Protein AF-A0A350V475-F1 (afdb_monomer)

Radius of gyration: 16.85 Å; Cα contacts (8 Å, |Δi|>4): 169; chains: 1; bounding box: 30×24×63 Å

Foldseek 3Di:
DDDDPPPPPPPDKDKDKDKDFAPDDQVVVVVVVVVCCCPVVVWAWDDWDADPQGKIWTKTWDADPVRWIKIKIWIWHADPPDPRMIMIMIIIDTDDDD

Structure (mmCIF, N/CA/C/O backbone):
data_AF-A0A350V475-F1
#
_entry.id   AF-A0A350V475-F1
#
loop_
_atom_site.group_PDB
_atom_site.id
_atom_site.type_symbol
_atom_site.label_atom_id
_atom_site.label_alt_id
_atom_site.label_comp_id
_atom_site.label_asym_id
_atom_site.label_entity_id
_atom_site.label_seq_id
_atom_site.pdbx_PDB_ins_code
_atom_site.Cartn_x
_atom_site.Cartn_y
_atom_site.Cartn_z
_atom_site.occupancy
_atom_site.B_iso_or_equiv
_atom_site.auth_seq_id
_atom_site.auth_comp_id
_atom_site.auth_asym_id
_atom_site.auth_atom_id
_atom_site.pdbx_PDB_model_num
ATOM 1 N N . MET A 1 1 ? -1.522 4.220 -49.625 1.00 39.12 1 MET A N 1
ATOM 2 C CA . MET A 1 1 ? -0.560 3.813 -48.579 1.00 39.12 1 MET A CA 1
ATOM 3 C C . MET A 1 1 ? -1.198 4.112 -47.233 1.00 39.12 1 MET A C 1
ATOM 5 O O . MET A 1 1 ? -1.422 5.276 -46.937 1.00 39.12 1 MET A O 1
ATOM 9 N N . LEU A 1 2 ? -1.586 3.080 -46.483 1.00 36.81 2 LEU A N 1
ATOM 10 C CA . LEU A 1 2 ? -2.147 3.210 -45.135 1.00 36.81 2 LEU A CA 1
ATOM 11 C C . LEU A 1 2 ? -1.005 3.579 -44.183 1.00 36.81 2 LEU A C 1
ATOM 13 O O . LEU A 1 2 ? -0.106 2.769 -43.979 1.00 36.81 2 LEU A O 1
ATOM 17 N N . HIS A 1 3 ? -0.994 4.805 -43.659 1.00 38.5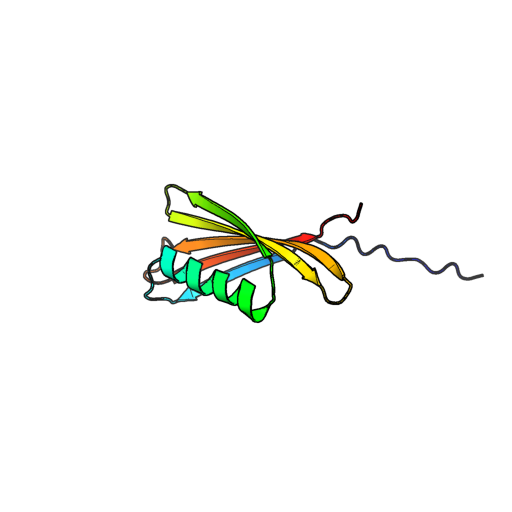6 3 HIS A N 1
ATOM 18 C CA . HIS A 1 3 ? -0.155 5.123 -42.506 1.00 38.56 3 HIS A CA 1
ATOM 19 C C . HIS A 1 3 ? -0.888 4.613 -41.268 1.00 38.56 3 HIS A C 1
ATOM 21 O O . HIS A 1 3 ? -1.983 5.072 -40.947 1.00 38.56 3 HIS A O 1
ATOM 27 N N . SER A 1 4 ? -0.293 3.585 -40.665 1.00 45.94 4 SER A N 1
ATOM 28 C CA . SER A 1 4 ? -0.655 3.018 -39.373 1.00 45.94 4 SER A CA 1
ATOM 29 C C . SER A 1 4 ? -0.778 4.147 -38.355 1.00 45.94 4 SER A C 1
ATOM 31 O O . SER A 1 4 ? 0.211 4.808 -38.046 1.00 45.94 4 SER A O 1
ATOM 33 N N . GLY A 1 5 ? -1.996 4.397 -37.877 1.00 40.19 5 GLY A N 1
ATOM 34 C CA . GLY A 1 5 ? -2.221 5.267 -36.736 1.00 40.19 5 GLY A CA 1
ATOM 35 C C . GLY A 1 5 ? -1.647 4.588 -35.503 1.00 40.19 5 GLY A C 1
ATOM 36 O O . GLY A 1 5 ? -2.290 3.712 -34.930 1.00 40.19 5 GLY A O 1
ATOM 37 N N . GLU A 1 6 ? -0.432 4.966 -35.117 1.00 38.53 6 GLU A N 1
ATOM 38 C CA . GLU A 1 6 ? 0.069 4.700 -33.775 1.00 38.53 6 GLU A CA 1
ATOM 39 C C . GLU A 1 6 ? -0.847 5.436 -32.797 1.00 38.53 6 GLU A C 1
ATOM 41 O O . GLU A 1 6 ? -0.767 6.649 -32.601 1.00 38.53 6 GLU A O 1
ATOM 46 N N . VAL A 1 7 ? -1.792 4.696 -32.221 1.00 41.59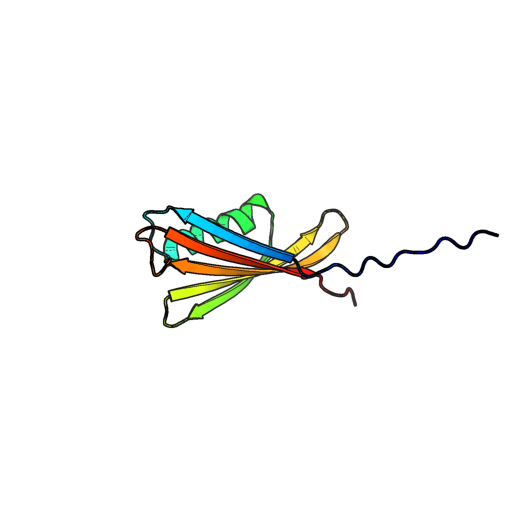 7 VAL A N 1
ATOM 47 C CA . VAL A 1 7 ? -2.556 5.165 -31.074 1.00 41.59 7 VAL A CA 1
ATOM 48 C C . VAL A 1 7 ? -1.570 5.198 -29.913 1.00 41.59 7 VAL A C 1
ATOM 50 O O . VAL A 1 7 ? -1.310 4.177 -29.282 1.00 41.59 7 VAL A O 1
ATOM 53 N N . TYR A 1 8 ? -0.992 6.369 -29.655 1.00 42.91 8 TYR A N 1
ATOM 54 C CA . TYR A 1 8 ? -0.250 6.636 -28.428 1.00 42.91 8 TYR A CA 1
ATOM 55 C C . TYR A 1 8 ? -1.238 6.525 -27.260 1.00 42.91 8 TYR A C 1
ATOM 57 O O . TYR A 1 8 ? -1.951 7.474 -26.923 1.00 42.91 8 TYR A O 1
ATOM 65 N N . VAL A 1 9 ? -1.343 5.334 -26.668 1.00 49.91 9 VAL A N 1
ATOM 66 C CA . VAL A 1 9 ? -2.102 5.132 -25.434 1.00 49.91 9 VAL A CA 1
ATOM 67 C C . VAL A 1 9 ? -1.248 5.714 -24.322 1.00 49.91 9 VAL A C 1
ATOM 69 O O . VAL A 1 9 ? -0.398 5.033 -23.761 1.00 49.91 9 VAL A O 1
ATOM 72 N N . ASN A 1 10 ? -1.421 7.005 -24.049 1.00 54.50 10 ASN A N 1
ATOM 73 C CA . ASN A 1 10 ? -0.770 7.636 -22.912 1.00 54.50 10 ASN A CA 1
ATOM 74 C C . ASN A 1 10 ? -1.269 6.904 -21.653 1.00 54.50 10 ASN A C 1
ATOM 76 O O . ASN A 1 10 ? -2.486 6.910 -21.414 1.00 54.50 10 ASN A O 1
ATOM 80 N N . PRO A 1 11 ? -0.403 6.198 -20.907 1.00 63.94 11 PRO A N 1
ATOM 81 C CA . PRO A 1 11 ? -0.872 5.356 -19.823 1.00 63.94 11 PRO A CA 1
ATOM 82 C C . PRO A 1 11 ? -1.575 6.243 -18.786 1.00 63.94 11 PRO A C 1
ATOM 84 O O . PRO A 1 11 ? -1.069 7.276 -18.345 1.00 63.94 11 PRO A O 1
ATOM 87 N N . GLN A 1 12 ? -2.822 5.899 -18.474 1.00 77.81 12 GLN A N 1
ATOM 88 C CA . GLN A 1 12 ? -3.625 6.677 -17.540 1.00 77.81 12 GLN A CA 1
ATOM 89 C C . GLN A 1 12 ? -3.251 6.303 -16.110 1.00 77.81 12 GLN A C 1
ATOM 91 O O . GLN A 1 12 ? -3.004 5.141 -15.793 1.00 77.81 12 GLN A O 1
ATOM 96 N N . LYS A 1 13 ? -3.252 7.304 -15.230 1.00 87.06 13 LYS A N 1
ATOM 97 C CA . LYS A 1 13 ? -3.170 7.098 -13.787 1.00 87.06 13 LYS A CA 1
ATOM 98 C C . LYS A 1 13 ? -4.305 6.178 -13.333 1.00 87.06 13 LYS A C 1
ATOM 100 O O . LYS A 1 13 ? -5.471 6.465 -13.596 1.00 87.06 13 LYS A O 1
ATOM 105 N N . LEU A 1 14 ? -3.968 5.118 -12.604 1.00 92.88 14 LEU A N 1
ATOM 106 C CA . LEU A 1 14 ? -4.939 4.168 -12.060 1.00 92.88 14 LEU A CA 1
ATOM 107 C C . LEU A 1 14 ? -5.087 4.390 -10.554 1.00 92.88 14 LEU A C 1
ATOM 109 O O . LEU A 1 14 ? -4.101 4.626 -9.851 1.00 92.88 14 LEU A O 1
ATOM 113 N N . LYS A 1 15 ? -6.317 4.307 -10.045 1.00 95.50 15 LYS A N 1
ATOM 114 C CA . LYS A 1 15 ? -6.619 4.404 -8.614 1.00 95.50 15 LYS A CA 1
ATOM 115 C C . LYS A 1 15 ? -7.500 3.233 -8.199 1.00 95.50 15 LYS A C 1
ATOM 117 O O . LYS A 1 15 ? -8.528 2.991 -8.824 1.00 95.50 15 LYS A O 1
ATOM 122 N N . TYR A 1 16 ? -7.108 2.557 -7.128 1.00 95.31 16 TYR A N 1
ATOM 123 C CA . TYR A 1 16 ? -7.842 1.450 -6.533 1.00 95.31 16 TYR A CA 1
ATOM 124 C C . TYR A 1 16 ? -8.101 1.734 -5.060 1.00 95.31 16 TYR A C 1
ATOM 126 O O . TYR A 1 16 ? -7.203 2.177 -4.342 1.00 95.31 16 TYR A O 1
ATOM 134 N N . GLU A 1 17 ? -9.322 1.465 -4.616 1.00 96.88 17 GLU A N 1
ATOM 135 C CA . GLU A 1 17 ? -9.760 1.680 -3.241 1.00 96.88 17 GLU A CA 1
ATOM 136 C C . GLU A 1 17 ? -10.312 0.366 -2.694 1.00 96.88 17 GLU A C 1
ATOM 138 O O . GLU A 1 17 ? -11.174 -0.262 -3.309 1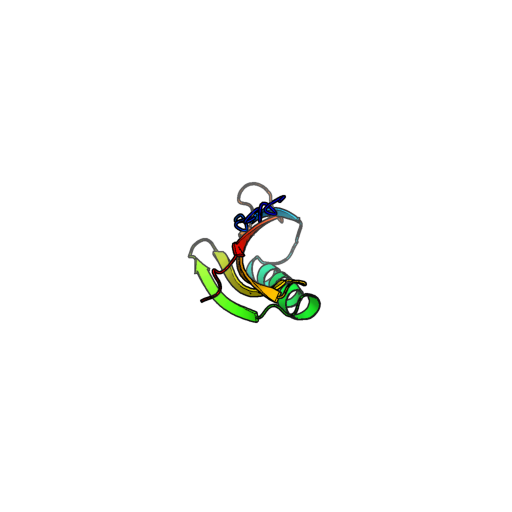.00 96.88 17 GLU A O 1
ATOM 143 N N . TYR A 1 18 ? -9.795 -0.056 -1.544 1.00 94.12 18 TYR A N 1
ATOM 144 C CA . TYR A 1 18 ? -10.187 -1.290 -0.880 1.00 94.12 18 TYR A CA 1
ATOM 145 C C . TYR A 1 18 ? -10.546 -1.010 0.573 1.00 94.12 18 TYR A C 1
ATOM 147 O O . TYR A 1 18 ? -9.872 -0.237 1.255 1.00 94.12 18 TYR A O 1
ATOM 155 N N . LYS A 1 19 ? -11.566 -1.718 1.050 1.00 95.75 19 LYS A N 1
ATOM 156 C CA . LYS A 1 19 ? -11.900 -1.832 2.467 1.00 95.75 19 LYS A CA 1
ATOM 157 C C . LYS A 1 19 ? -11.582 -3.246 2.920 1.00 95.75 19 LYS A C 1
ATOM 159 O O . LYS A 1 19 ? -12.105 -4.203 2.351 1.00 95.75 19 LYS A O 1
ATOM 164 N N . VAL A 1 20 ? -10.704 -3.382 3.908 1.00 96.25 20 VAL A N 1
ATOM 165 C CA . VAL A 1 20 ? -10.214 -4.687 4.370 1.00 96.25 20 VAL A CA 1
ATOM 166 C C . VAL A 1 20 ? -10.497 -4.842 5.854 1.00 96.25 20 VAL A C 1
ATOM 168 O O . VAL A 1 20 ? -10.065 -4.023 6.657 1.00 96.25 20 VAL A O 1
ATOM 171 N N . GLU A 1 21 ? -11.215 -5.896 6.222 1.00 96.50 21 GLU A N 1
ATOM 172 C CA . GLU A 1 21 ? -11.437 -6.245 7.624 1.00 96.50 21 GLU A CA 1
ATOM 173 C C . GLU A 1 21 ? -10.181 -6.903 8.211 1.00 96.50 21 GLU A C 1
ATOM 175 O O . GLU A 1 21 ? -9.591 -7.801 7.604 1.00 96.50 21 GLU A O 1
ATOM 180 N N . SER A 1 22 ? -9.725 -6.415 9.365 1.00 94.81 22 SER A N 1
ATOM 181 C CA . SER A 1 22 ? -8.503 -6.871 10.024 1.00 94.81 22 SER A CA 1
ATOM 182 C C . SER A 1 22 ? -8.480 -6.486 11.504 1.00 94.81 22 SER A C 1
ATOM 184 O O . SER A 1 22 ? -8.693 -5.331 11.872 1.00 94.81 22 SER A O 1
ATOM 186 N N . ASP A 1 23 ? -8.105 -7.443 12.352 1.00 93.81 23 ASP A N 1
ATOM 187 C CA . ASP A 1 23 ? -7.884 -7.220 13.787 1.00 93.81 23 ASP A CA 1
ATOM 188 C C . ASP A 1 23 ? -6.490 -6.643 14.108 1.00 93.81 23 ASP A C 1
ATOM 190 O O . ASP A 1 23 ? -6.168 -6.370 15.267 1.00 93.81 23 ASP A O 1
ATOM 194 N N . LEU A 1 24 ? -5.628 -6.466 13.102 1.00 95.31 24 LEU A N 1
ATOM 195 C CA . LEU A 1 24 ? -4.279 -5.937 13.296 1.00 95.31 24 LEU A CA 1
ATOM 196 C C . LEU A 1 24 ? -4.293 -4.434 13.624 1.00 95.31 24 LEU A C 1
ATOM 198 O O . LEU A 1 24 ? -5.212 -3.692 13.272 1.00 95.31 24 LEU A O 1
ATOM 202 N N . SER A 1 25 ? -3.219 -3.949 14.257 1.00 94.81 25 SER A N 1
ATOM 203 C CA . SER A 1 25 ? -2.934 -2.511 14.249 1.00 94.81 25 SER A CA 1
ATOM 204 C C . SER A 1 25 ? -2.664 -2.041 12.818 1.00 94.81 25 SER A C 1
ATOM 206 O O . SER A 1 25 ? -2.256 -2.832 11.963 1.00 94.81 25 SER A O 1
ATOM 208 N N . VAL A 1 26 ? -2.876 -0.749 12.555 1.00 95.25 26 VAL A N 1
ATOM 209 C CA . VAL A 1 26 ? -2.680 -0.178 11.215 1.00 95.25 26 VAL A CA 1
ATOM 210 C C . VAL A 1 26 ? -1.224 -0.350 10.757 1.00 95.25 2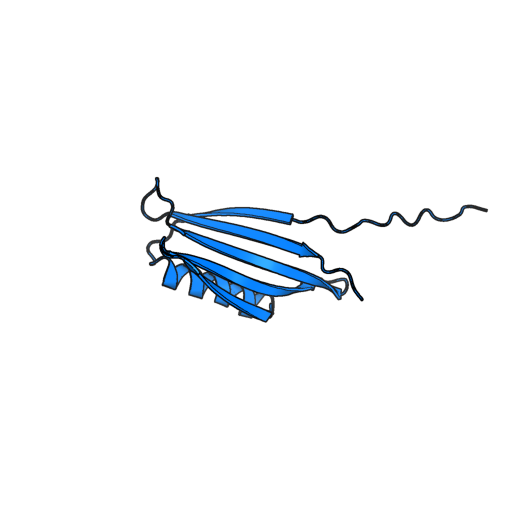6 VAL A C 1
ATOM 212 O O . VAL A 1 26 ? -0.981 -0.731 9.617 1.00 95.25 26 VAL A O 1
ATOM 215 N N . GLU A 1 27 ? -0.273 -0.199 11.685 1.00 96.31 27 GLU A N 1
ATOM 216 C CA . GLU A 1 27 ? 1.158 -0.428 11.473 1.00 96.31 27 GLU A CA 1
ATOM 217 C C . GLU A 1 27 ? 1.442 -1.856 10.991 1.00 96.31 27 GLU A C 1
ATOM 219 O O . GLU A 1 27 ? 2.022 -2.052 9.923 1.00 96.31 27 GLU A O 1
ATOM 224 N N . LYS A 1 28 ? 0.982 -2.865 11.748 1.00 97.19 28 LYS A N 1
ATOM 225 C CA . LYS A 1 28 ? 1.209 -4.280 11.423 1.00 97.19 28 LYS A CA 1
ATOM 226 C C . LYS A 1 28 ? 0.520 -4.676 10.126 1.00 97.19 28 LYS A C 1
ATOM 228 O O . LYS A 1 28 ? 1.086 -5.421 9.332 1.00 97.19 28 LYS A O 1
ATOM 233 N N . PHE A 1 29 ? -0.699 -4.190 9.905 1.00 97.38 29 PHE A N 1
ATOM 234 C CA . PHE A 1 29 ? -1.408 -4.446 8.660 1.00 97.38 29 PHE A CA 1
ATOM 235 C C . PHE A 1 29 ? -0.673 -3.824 7.466 1.00 97.38 29 PHE A C 1
ATOM 237 O O . PHE A 1 29 ? -0.473 -4.504 6.461 1.00 97.38 29 PHE A O 1
ATOM 244 N N . SER A 1 30 ? -0.220 -2.573 7.592 1.00 97.06 30 SER A N 1
ATOM 245 C CA . SER A 1 30 ? 0.563 -1.887 6.562 1.00 97.06 30 SER A CA 1
ATOM 246 C C . SER A 1 30 ? 1.852 -2.640 6.235 1.00 97.06 30 SER A C 1
ATOM 248 O O . SER A 1 30 ? 2.155 -2.848 5.059 1.00 97.06 30 SER A O 1
ATOM 250 N N . ASP A 1 31 ? 2.580 -3.106 7.251 1.00 96.75 31 ASP A N 1
ATOM 251 C CA . ASP A 1 31 ? 3.810 -3.879 7.064 1.00 96.75 31 ASP A CA 1
ATOM 252 C C . ASP A 1 31 ? 3.562 -5.204 6.324 1.00 96.75 31 ASP A C 1
ATOM 254 O O . ASP A 1 31 ? 4.204 -5.487 5.309 1.00 96.75 31 ASP A O 1
ATOM 258 N N . VAL A 1 32 ? 2.558 -5.978 6.751 1.00 96.38 32 VAL A N 1
ATOM 259 C CA . VAL A 1 32 ? 2.183 -7.243 6.094 1.00 96.38 32 VAL A CA 1
ATOM 260 C C . VAL A 1 32 ? 1.725 -7.008 4.651 1.00 96.38 32 VAL A C 1
ATOM 262 O O . VAL A 1 32 ? 2.141 -7.732 3.740 1.00 96.38 32 VAL A O 1
ATOM 265 N N . PHE A 1 33 ? 0.897 -5.985 4.417 1.00 95.62 33 PHE A N 1
ATOM 266 C CA . PHE A 1 33 ? 0.403 -5.637 3.085 1.00 95.62 33 PHE A CA 1
ATOM 267 C C . PHE A 1 33 ? 1.557 -5.263 2.148 1.00 95.62 33 PHE A C 1
ATOM 269 O O . PHE A 1 33 ? 1.690 -5.827 1.059 1.00 95.62 33 PHE A O 1
ATOM 276 N N . CYS A 1 34 ? 2.441 -4.368 2.593 1.00 95.50 34 CYS A N 1
ATOM 277 C CA . CYS A 1 34 ? 3.592 -3.912 1.817 1.00 95.50 34 CYS A CA 1
ATOM 278 C C . CYS A 1 34 ? 4.609 -5.035 1.575 1.00 95.50 34 CYS A C 1
ATOM 280 O O . CYS A 1 34 ? 5.124 -5.169 0.466 1.00 95.50 34 CYS A O 1
ATOM 282 N N . THR A 1 35 ? 4.852 -5.890 2.569 1.00 95.81 35 THR A N 1
ATOM 283 C CA . THR A 1 35 ? 5.721 -7.066 2.426 1.00 95.81 35 THR A CA 1
ATOM 284 C C . THR A 1 35 ? 5.198 -8.012 1.350 1.00 95.81 35 THR A C 1
ATOM 286 O O . THR A 1 35 ? 5.978 -8.541 0.554 1.00 95.81 35 THR A O 1
ATOM 289 N N . ARG A 1 36 ? 3.876 -8.199 1.252 1.00 93.62 36 ARG A N 1
ATOM 290 C CA . ARG A 1 36 ? 3.278 -9.003 0.179 1.00 93.62 36 ARG A CA 1
ATOM 291 C C . ARG A 1 36 ? 3.520 -8.388 -1.200 1.00 93.62 36 ARG A C 1
ATOM 293 O O . ARG A 1 36 ? 3.822 -9.135 -2.128 1.00 93.62 36 ARG A O 1
ATOM 300 N N . LEU A 1 37 ? 3.434 -7.062 -1.339 1.00 93.12 37 LEU A N 1
ATOM 301 C CA . LEU A 1 37 ? 3.742 -6.376 -2.602 1.00 93.12 37 LEU A CA 1
ATOM 302 C C . LEU A 1 37 ? 5.201 -6.604 -3.022 1.00 93.12 37 LEU A C 1
ATOM 304 O O . LEU A 1 37 ? 5.458 -7.029 -4.147 1.00 93.12 37 LEU A O 1
ATOM 308 N N . ILE A 1 38 ? 6.144 -6.433 -2.095 1.00 93.81 38 ILE A N 1
ATOM 309 C CA . ILE A 1 38 ? 7.578 -6.643 -2.349 1.00 93.81 38 ILE A CA 1
ATOM 310 C C . ILE A 1 38 ? 7.857 -8.105 -2.720 1.00 93.81 38 ILE A C 1
ATOM 312 O O . ILE A 1 38 ? 8.511 -8.401 -3.716 1.00 93.81 38 ILE A O 1
ATOM 316 N N . THR A 1 39 ? 7.352 -9.054 -1.934 1.00 92.88 39 THR A N 1
ATOM 317 C CA . THR A 1 39 ? 7.726 -10.468 -2.083 1.00 92.88 39 THR A CA 1
ATOM 318 C C . THR A 1 39 ? 7.061 -11.138 -3.281 1.00 92.88 39 THR A C 1
ATOM 320 O O . THR A 1 39 ? 7.743 -11.872 -4.007 1.00 92.88 39 THR A O 1
ATOM 323 N N . LYS A 1 40 ? 5.764 -10.871 -3.506 1.00 91.69 40 LYS A N 1
ATOM 324 C CA . LYS A 1 40 ? 4.968 -11.475 -4.583 1.00 91.69 40 LYS A CA 1
ATOM 325 C C . LYS A 1 40 ? 5.184 -10.780 -5.921 1.00 91.69 40 LYS A C 1
ATOM 327 O O . LYS A 1 40 ? 5.344 -11.467 -6.922 1.00 91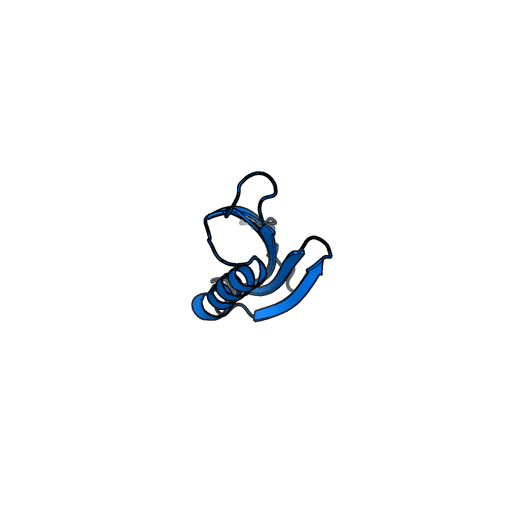.69 40 LYS A O 1
ATOM 332 N N . HIS A 1 41 ? 5.180 -9.448 -5.938 1.00 88.50 41 HIS A N 1
ATOM 333 C CA . HIS A 1 41 ? 5.240 -8.677 -7.182 1.00 88.50 41 HIS A CA 1
ATOM 334 C C . HIS A 1 41 ? 6.638 -8.140 -7.498 1.00 88.50 41 HIS A C 1
ATOM 336 O O . HIS A 1 41 ? 6.829 -7.561 -8.561 1.00 88.50 41 HIS A O 1
ATOM 342 N N . LYS A 1 42 ? 7.621 -8.353 -6.608 1.00 87.56 42 LYS A N 1
ATOM 343 C CA . LYS A 1 42 ? 9.005 -7.871 -6.770 1.00 87.56 42 LYS A CA 1
ATOM 344 C C . LYS A 1 42 ? 9.089 -6.354 -6.935 1.00 87.56 42 LYS A C 1
ATOM 346 O O . LYS A 1 42 ? 9.986 -5.849 -7.599 1.00 87.56 42 LYS A O 1
ATOM 351 N N . TRP A 1 43 ? 8.151 -5.632 -6.327 1.00 94.56 43 TRP A N 1
ATOM 352 C CA . TRP A 1 43 ? 8.165 -4.175 -6.320 1.00 94.56 43 TRP A CA 1
ATOM 353 C C . TRP A 1 43 ? 9.251 -3.659 -5.381 1.00 94.56 43 TRP A C 1
ATOM 355 O O . TRP A 1 43 ? 9.422 -4.163 -4.269 1.00 94.56 43 TRP A O 1
ATOM 365 N N . GLU A 1 44 ? 9.955 -2.625 -5.818 1.00 96.25 44 GLU A N 1
ATOM 366 C CA . GLU A 1 44 ? 10.965 -1.941 -5.024 1.00 96.25 44 GLU A CA 1
ATOM 367 C C . GLU A 1 44 ? 10.290 -0.876 -4.163 1.00 96.25 44 GLU A C 1
ATOM 369 O O . GLU A 1 44 ? 9.623 0.011 -4.689 1.00 96.25 44 GLU A O 1
ATOM 374 N N . LYS A 1 45 ? 10.447 -0.939 -2.839 1.00 96.38 45 LYS A N 1
ATOM 375 C CA . LYS A 1 45 ? 9.950 0.111 -1.944 1.00 96.38 45 LYS A CA 1
ATOM 376 C C . LYS A 1 45 ? 10.938 1.275 -1.921 1.00 96.38 45 LYS A C 1
ATOM 378 O O . LYS A 1 45 ? 12.086 1.095 -1.533 1.00 96.38 45 LYS A O 1
ATOM 383 N N . THR A 1 46 ? 10.473 2.466 -2.274 1.00 96.69 46 THR A N 1
ATOM 384 C CA . THR A 1 46 ? 11.297 3.680 -2.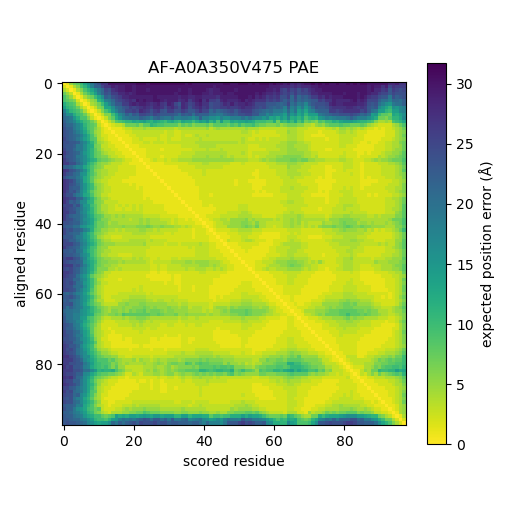384 1.00 96.69 46 THR A CA 1
ATOM 385 C C . THR A 1 46 ? 11.077 4.669 -1.246 1.00 96.69 46 THR A C 1
ATOM 387 O O . THR A 1 46 ? 11.891 5.567 -1.048 1.00 96.69 46 THR A O 1
ATOM 390 N N . GLY A 1 47 ? 9.998 4.521 -0.474 1.00 96.56 47 GLY A N 1
ATOM 391 C CA . GLY A 1 47 ? 9.729 5.407 0.653 1.00 96.56 47 GLY A CA 1
ATOM 392 C C . GLY A 1 47 ? 8.629 4.916 1.584 1.00 96.56 47 GLY A C 1
ATOM 393 O O . GLY A 1 47 ? 7.800 4.075 1.223 1.00 96.56 47 GLY A O 1
ATOM 394 N N . LEU A 1 48 ? 8.639 5.467 2.796 1.00 96.81 48 LEU A N 1
ATOM 395 C CA . LEU A 1 48 ? 7.596 5.327 3.803 1.00 96.81 48 LEU A CA 1
ATOM 396 C C . LEU A 1 48 ? 7.431 6.664 4.527 1.00 96.81 48 LEU A C 1
ATOM 398 O O . LEU A 1 48 ? 8.414 7.261 4.957 1.00 96.81 48 LEU A O 1
ATOM 402 N N . GLU A 1 49 ? 6.188 7.090 4.685 1.00 97.75 49 GLU A N 1
ATOM 403 C CA . GLU A 1 49 ? 5.788 8.265 5.447 1.00 97.75 49 GLU A CA 1
ATOM 404 C C . GLU A 1 49 ? 4.627 7.881 6.369 1.00 97.75 49 GLU A C 1
ATOM 406 O O . GLU A 1 49 ? 3.746 7.116 5.966 1.00 97.75 49 GLU A O 1
ATOM 411 N N . VAL A 1 50 ? 4.636 8.384 7.603 1.00 97.62 50 VAL A N 1
ATOM 412 C CA . VAL A 1 50 ? 3.568 8.157 8.585 1.00 97.62 50 VAL A CA 1
ATOM 413 C C . VAL A 1 50 ? 3.096 9.511 9.095 1.00 97.62 50 VAL A C 1
ATOM 415 O O . VAL A 1 50 ? 3.894 10.293 9.613 1.00 97.62 50 VAL A O 1
ATOM 418 N N . SER A 1 51 ? 1.811 9.803 8.919 1.00 96.31 51 SER A N 1
ATOM 419 C CA . SER A 1 51 ? 1.190 11.044 9.389 1.00 96.31 51 SER A CA 1
ATOM 420 C C . SER A 1 51 ? 0.730 10.942 10.846 1.00 96.31 51 SER A C 1
ATOM 422 O O . SER A 1 51 ? 0.617 9.860 11.420 1.00 96.31 51 SER A O 1
ATOM 424 N N . ALA A 1 52 ? 0.405 12.093 11.441 1.00 94.38 52 ALA A N 1
ATOM 425 C CA . ALA A 1 52 ? -0.091 12.177 12.816 1.00 94.38 52 ALA A CA 1
ATOM 426 C C . ALA A 1 52 ? -1.430 11.450 13.047 1.00 94.38 52 ALA A C 1
ATOM 428 O O . ALA A 1 52 ? -1.727 11.079 14.177 1.00 94.38 52 ALA A O 1
ATOM 429 N N . ASP A 1 53 ? -2.231 11.241 11.998 1.00 92.88 53 ASP A N 1
ATOM 430 C CA . ASP A 1 53 ? -3.482 10.476 12.060 1.00 92.88 53 ASP A CA 1
ATOM 431 C C . ASP A 1 53 ? -3.296 8.976 11.774 1.00 92.88 53 ASP A C 1
ATOM 433 O O . ASP A 1 53 ? -4.258 8.286 11.450 1.00 92.88 53 ASP A O 1
ATOM 437 N N . GLU A 1 54 ? -2.060 8.481 11.901 1.00 93.38 54 GLU A N 1
ATOM 438 C CA . GLU A 1 54 ? -1.671 7.091 11.652 1.00 93.38 54 GLU A CA 1
ATOM 439 C C . GLU A 1 54 ? -1.956 6.618 10.212 1.00 93.38 54 GLU A C 1
ATOM 441 O O . GLU A 1 54 ? -2.207 5.435 9.976 1.00 93.38 54 GLU A O 1
ATOM 446 N N . THR A 1 55 ? -1.888 7.515 9.219 1.00 97.50 55 THR A N 1
ATOM 447 C CA . THR A 1 55 ? -1.894 7.103 7.808 1.00 97.50 55 THR A CA 1
ATOM 448 C C . THR A 1 55 ? -0.489 6.689 7.389 1.00 97.50 55 THR A C 1
ATOM 450 O O . THR A 1 55 ? 0.441 7.497 7.379 1.00 97.50 55 THR A O 1
ATOM 453 N N . TYR A 1 56 ? -0.342 5.436 6.972 1.00 98.06 56 TYR A N 1
ATOM 454 C CA . TYR A 1 56 ? 0.901 4.882 6.446 1.00 98.06 56 TYR A CA 1
ATOM 455 C C . TYR A 1 56 ? 0.901 5.005 4.928 1.00 98.06 56 TYR A C 1
ATOM 457 O O . TYR A 1 56 ? 0.060 4.416 4.250 1.00 98.06 56 TYR A O 1
ATOM 465 N N . THR A 1 57 ? 1.860 5.752 4.391 1.00 98.31 57 THR A N 1
ATOM 466 C CA . THR A 1 57 ? 2.029 5.963 2.952 1.00 98.31 57 THR A CA 1
ATOM 467 C C . THR A 1 57 ? 3.335 5.326 2.498 1.00 98.31 57 THR A C 1
ATOM 469 O O . THR A 1 57 ? 4.417 5.836 2.780 1.00 98.31 57 THR A O 1
ATOM 472 N N . SER A 1 58 ? 3.249 4.193 1.803 1.00 98.19 58 SER A N 1
ATOM 473 C CA . SER A 1 58 ? 4.405 3.522 1.198 1.00 98.19 58 SER A CA 1
ATOM 474 C C . SER A 1 58 ? 4.465 3.799 -0.300 1.00 98.19 58 SER A C 1
ATOM 476 O O . SER A 1 58 ? 3.450 3.710 -0.988 1.00 98.19 58 SER A O 1
ATOM 478 N N . ARG A 1 59 ? 5.658 4.105 -0.815 1.00 98.12 59 ARG A N 1
ATOM 479 C CA . ARG A 1 59 ? 5.900 4.342 -2.247 1.00 98.12 59 ARG A CA 1
ATOM 480 C C . ARG A 1 59 ? 6.735 3.211 -2.832 1.00 98.12 59 ARG A C 1
ATOM 482 O O . ARG A 1 59 ? 7.659 2.723 -2.179 1.00 98.12 59 ARG A O 1
ATOM 489 N N . PHE A 1 60 ? 6.392 2.799 -4.046 1.00 97.56 60 PHE A N 1
ATOM 490 C CA . PHE A 1 60 ? 7.011 1.685 -4.750 1.00 97.56 60 PHE A CA 1
ATOM 491 C C . PHE A 1 60 ? 7.316 2.033 -6.202 1.00 97.56 60 PHE A C 1
ATOM 493 O O . PHE A 1 60 ? 6.596 2.819 -6.815 1.00 97.56 60 PHE A O 1
ATOM 500 N N . LYS A 1 61 ? 8.335 1.381 -6.760 1.00 95.88 61 LYS A N 1
ATOM 501 C CA . LYS A 1 61 ? 8.663 1.356 -8.186 1.00 95.88 61 LYS A CA 1
ATOM 502 C C . LYS A 1 61 ? 8.637 -0.073 -8.706 1.00 95.88 61 LYS A C 1
ATOM 504 O O . LYS A 1 61 ? 9.056 -1.001 -8.014 1.00 95.88 61 LYS A O 1
ATOM 509 N N . PHE A 1 62 ? 8.137 -0.255 -9.921 1.00 93.88 62 PHE A N 1
ATOM 510 C CA . PHE A 1 62 ? 8.173 -1.542 -10.611 1.00 93.88 62 PHE A CA 1
ATOM 511 C C . PHE A 1 62 ? 8.065 -1.360 -12.125 1.00 93.88 62 PHE A C 1
ATOM 513 O O . PHE A 1 62 ? 7.766 -0.268 -12.608 1.00 93.88 62 PHE A O 1
ATOM 520 N N . LYS A 1 63 ? 8.307 -2.446 -12.862 1.00 91.38 63 LYS A N 1
ATOM 521 C CA . LYS A 1 63 ? 8.030 -2.534 -14.296 1.00 91.38 63 LYS A CA 1
ATOM 522 C C . LYS A 1 63 ? 6.900 -3.519 -14.552 1.00 91.38 63 LYS A C 1
ATOM 524 O O . LYS A 1 63 ? 6.825 -4.541 -13.867 1.00 91.38 63 LYS A O 1
ATOM 529 N N . ASP A 1 64 ? 6.021 -3.195 -15.492 1.00 88.31 64 ASP A N 1
ATOM 530 C CA . ASP A 1 64 ? 4.998 -4.135 -15.952 1.00 88.31 64 ASP A CA 1
ATOM 531 C C . ASP A 1 64 ? 5.584 -5.187 -16.915 1.00 88.31 64 ASP A C 1
ATOM 533 O O . ASP A 1 64 ? 6.787 -5.217 -17.186 1.00 88.31 64 ASP A O 1
ATOM 537 N N . GLU A 1 65 ? 4.732 -6.077 -17.424 1.00 87.50 65 GLU A N 1
ATOM 538 C CA . GLU A 1 65 ? 5.128 -7.148 -18.351 1.00 87.50 65 GLU A CA 1
ATOM 539 C C . GLU A 1 65 ? 5.666 -6.622 -19.693 1.00 87.50 65 GLU A C 1
ATOM 541 O O . GLU A 1 65 ? 6.416 -7.324 -20.368 1.00 87.50 65 GLU A O 1
ATOM 546 N N . ASN A 1 66 ? 5.339 -5.376 -20.053 1.00 86.81 66 ASN A N 1
ATOM 547 C CA . ASN A 1 66 ? 5.823 -4.685 -21.249 1.00 86.81 66 ASN A CA 1
ATOM 548 C C . ASN A 1 66 ? 7.042 -3.791 -20.954 1.00 86.81 66 ASN A C 1
ATOM 550 O O . ASN A 1 66 ? 7.435 -2.989 -21.795 1.00 86.81 66 ASN A O 1
ATOM 554 N N . ALA A 1 67 ? 7.649 -3.938 -19.772 1.00 86.19 67 ALA A N 1
ATOM 555 C CA . ALA A 1 67 ? 8.792 -3.174 -19.283 1.00 86.19 67 ALA A CA 1
ATOM 556 C C . ALA A 1 67 ? 8.545 -1.676 -19.016 1.00 86.19 67 ALA A C 1
ATOM 558 O O . ALA A 1 67 ? 9.511 -0.987 -18.670 1.00 86.19 67 ALA A O 1
ATOM 559 N N . HIS A 1 68 ? 7.296 -1.195 -19.060 1.00 87.94 68 HIS A N 1
ATOM 560 C CA . HIS A 1 68 ? 6.992 0.195 -18.717 1.00 87.94 68 HIS A CA 1
ATOM 561 C C . HIS A 1 68 ? 7.189 0.434 -17.227 1.00 87.94 68 HIS A C 1
ATOM 563 O O . HIS A 1 68 ? 6.802 -0.389 -16.392 1.00 87.94 68 HIS A O 1
ATOM 569 N N . SER A 1 69 ? 7.764 1.583 -16.886 1.00 91.88 69 SER A N 1
ATOM 570 C CA . SER A 1 69 ? 8.041 1.948 -15.497 1.00 91.88 69 SER A CA 1
ATOM 571 C C . SER A 1 69 ? 6.822 2.570 -14.812 1.00 91.88 69 SER A C 1
ATOM 573 O O . SER A 1 69 ? 6.166 3.459 -15.353 1.00 91.88 69 SER A O 1
ATOM 575 N N . TRP A 1 70 ? 6.551 2.139 -13.582 1.00 94.06 70 TRP A N 1
ATOM 576 C CA . TRP A 1 70 ? 5.432 2.606 -12.769 1.00 94.06 70 TRP A CA 1
ATOM 577 C C . TRP A 1 70 ? 5.894 3.017 -11.373 1.00 94.06 70 TRP A C 1
ATOM 579 O O . TRP A 1 70 ? 6.749 2.370 -10.765 1.00 94.06 70 TRP A O 1
ATOM 589 N N . GLU A 1 71 ? 5.263 4.060 -10.837 1.00 95.69 71 GLU A N 1
ATOM 590 C CA . GLU A 1 71 ? 5.288 4.379 -9.412 1.00 95.69 71 GLU A CA 1
ATOM 591 C C . GLU A 1 71 ? 3.929 4.070 -8.790 1.00 95.69 71 GLU A C 1
ATOM 593 O O . G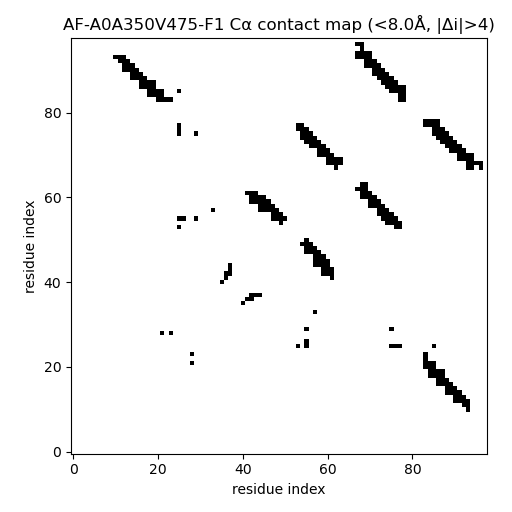LU A 1 71 ? 2.887 4.480 -9.304 1.00 95.69 71 GLU A O 1
ATOM 598 N N . CYS A 1 72 ? 3.934 3.374 -7.657 1.00 96.62 72 CYS A N 1
ATOM 599 C CA . CYS A 1 72 ? 2.737 3.114 -6.871 1.00 96.62 72 CYS A CA 1
ATOM 600 C C . CYS A 1 72 ? 2.848 3.750 -5.488 1.00 96.62 72 CYS A C 1
ATOM 602 O O . CYS A 1 72 ? 3.801 3.501 -4.755 1.00 96.62 72 CYS A O 1
ATOM 604 N N . GLU A 1 73 ? 1.845 4.536 -5.113 1.00 97.88 73 GLU A N 1
ATOM 605 C CA . GLU A 1 73 ? 1.640 5.000 -3.745 1.00 97.88 73 GLU A CA 1
ATOM 606 C C . GLU A 1 73 ? 0.520 4.183 -3.098 1.00 97.88 73 GLU A C 1
ATOM 608 O O . GLU A 1 73 ? -0.584 4.092 -3.638 1.00 97.88 73 GLU A O 1
ATOM 613 N N . VAL A 1 74 ? 0.807 3.598 -1.938 1.00 98.00 74 VAL A N 1
ATOM 614 C CA . VAL A 1 74 ? -0.132 2.824 -1.125 1.00 98.00 74 VAL A CA 1
ATOM 615 C C . VAL A 1 74 ? -0.355 3.571 0.179 1.00 98.00 74 VAL A C 1
ATOM 617 O O . VAL A 1 74 ? 0.580 3.736 0.959 1.00 98.00 74 VAL A O 1
ATOM 620 N N . ARG A 1 75 ? -1.590 4.006 0.418 1.00 98.19 75 ARG A N 1
ATOM 621 C CA . ARG A 1 75 ? -2.017 4.697 1.637 1.00 98.19 75 ARG A CA 1
ATOM 622 C C . ARG A 1 75 ? -2.933 3.794 2.438 1.00 98.19 75 ARG A C 1
ATOM 624 O O . ARG A 1 75 ? -3.909 3.288 1.890 1.00 98.19 75 ARG A O 1
ATOM 631 N N . ILE A 1 76 ? -2.620 3.607 3.713 1.00 98.25 76 ILE A N 1
ATOM 632 C CA . ILE A 1 76 ? -3.364 2.732 4.615 1.00 98.25 76 ILE A CA 1
ATOM 633 C C . ILE A 1 76 ? -3.668 3.481 5.904 1.00 98.25 76 ILE A C 1
ATOM 635 O O . ILE A 1 76 ? -2.763 4.036 6.522 1.00 98.25 76 ILE A O 1
ATOM 639 N N . GLN A 1 77 ? -4.928 3.462 6.320 1.00 96.94 77 GLN A N 1
ATOM 640 C CA . GLN A 1 77 ? -5.381 3.997 7.603 1.00 96.94 77 GLN A CA 1
ATOM 641 C C . GLN A 1 77 ? -6.506 3.121 8.166 1.00 96.94 77 GLN A C 1
ATOM 643 O O . GLN A 1 77 ? -7.127 2.351 7.429 1.00 96.94 77 GLN A O 1
ATOM 648 N N . LYS A 1 78 ? -6.797 3.247 9.463 1.00 95.00 78 LYS A N 1
ATOM 649 C CA . LYS A 1 78 ? -8.02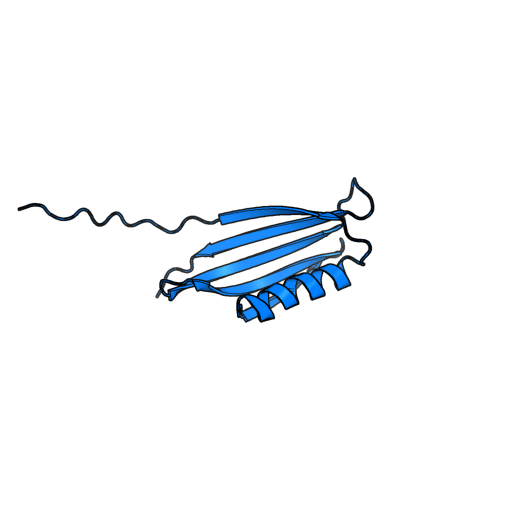2 2.668 10.024 1.00 95.00 78 LYS A CA 1
ATOM 650 C C . LYS A 1 78 ? -9.226 3.464 9.538 1.00 95.00 78 LYS A C 1
ATOM 652 O O . LYS A 1 78 ? -9.204 4.694 9.552 1.00 95.00 78 LYS A O 1
ATOM 657 N N . ASP A 1 79 ? -10.283 2.754 9.166 1.00 92.62 79 ASP A N 1
ATOM 658 C CA . ASP A 1 79 ? -11.573 3.369 8.887 1.00 92.62 79 ASP A CA 1
ATOM 659 C C . ASP A 1 79 ? -12.088 4.054 10.167 1.00 92.62 79 ASP A C 1
ATOM 661 O O . ASP A 1 79 ? -12.074 3.484 11.263 1.00 92.62 79 ASP A O 1
ATOM 665 N N . LYS A 1 80 ? -12.515 5.312 10.034 1.00 87.06 80 LYS A N 1
ATOM 666 C CA . LYS A 1 80 ? -12.954 6.150 11.166 1.00 87.06 80 LYS A CA 1
ATOM 667 C C . LYS A 1 80 ? -14.378 5.838 11.634 1.00 87.06 80 LYS A C 1
ATOM 669 O O . LYS A 1 80 ? -14.778 6.265 12.712 1.00 87.06 80 LYS A O 1
ATOM 674 N N . THR A 1 81 ? -15.150 5.140 10.813 1.00 88.12 81 THR A N 1
ATOM 675 C CA . THR A 1 81 ? -16.578 4.852 10.989 1.00 88.12 81 THR A CA 1
ATOM 676 C C . THR A 1 81 ? -16.843 3.401 11.378 1.00 88.12 81 THR A C 1
ATOM 678 O O . THR A 1 81 ? -17.781 3.134 12.126 1.00 88.12 81 THR A O 1
ATOM 681 N N . THR A 1 82 ? -16.006 2.470 10.915 1.00 86.69 82 THR A N 1
ATOM 682 C CA . THR A 1 82 ? -16.202 1.030 11.078 1.00 86.69 82 THR A CA 1
ATOM 683 C C . THR A 1 82 ? -15.041 0.424 11.870 1.00 86.69 82 THR A C 1
ATOM 685 O O . THR A 1 82 ? -13.914 0.362 11.370 1.00 86.69 82 THR A O 1
ATOM 688 N N . PRO A 1 83 ? -15.282 -0.057 13.106 1.00 80.25 83 PRO A N 1
ATOM 689 C CA . PRO A 1 83 ? -14.259 -0.747 13.885 1.00 80.25 83 PRO A CA 1
ATOM 690 C C . PRO A 1 83 ? -13.656 -1.923 13.103 1.00 80.25 83 PRO A C 1
ATOM 692 O O . PRO A 1 83 ? -14.388 -2.667 12.459 1.00 80.25 83 PRO A O 1
ATOM 695 N N . ARG A 1 84 ? -12.332 -2.118 13.207 1.00 88.69 84 ARG A N 1
ATOM 696 C CA . ARG A 1 84 ? -11.570 -3.225 12.575 1.00 88.69 84 ARG A CA 1
ATOM 697 C C . ARG A 1 84 ? -11.526 -3.210 11.042 1.00 88.69 84 ARG A C 1
ATOM 699 O O . ARG A 1 84 ? -11.116 -4.194 10.435 1.00 88.69 84 ARG A O 1
ATOM 706 N N . GLN A 1 85 ? -11.895 -2.106 10.402 1.00 95.56 85 GLN A N 1
ATOM 707 C CA . GLN A 1 85 ? -11.721 -1.946 8.963 1.00 95.56 85 GLN A CA 1
ATOM 708 C C . GLN A 1 85 ? -10.510 -1.058 8.653 1.00 95.56 85 GLN A C 1
ATOM 710 O O . GLN A 1 85 ? -10.223 -0.092 9.360 1.00 95.56 85 GLN A O 1
ATOM 715 N N . MET A 1 86 ? -9.789 -1.416 7.595 1.00 97.06 86 MET A N 1
ATOM 716 C CA . MET A 1 86 ? -8.673 -0.668 7.030 1.00 97.06 86 MET A CA 1
ATOM 717 C C . MET A 1 86 ? -9.093 -0.105 5.676 1.00 97.06 86 MET A C 1
ATOM 719 O O . MET A 1 86 ? -9.567 -0.855 4.818 1.00 97.06 86 MET A O 1
ATOM 723 N N . ASP A 1 87 ? -8.871 1.188 5.474 1.00 96.81 87 ASP A N 1
ATOM 724 C CA . ASP A 1 87 ? -8.968 1.820 4.165 1.00 96.81 87 ASP A CA 1
ATOM 725 C C . ASP A 1 87 ? -7.605 1.736 3.481 1.00 96.81 87 ASP A C 1
ATOM 727 O O . ASP A 1 87 ? -6.602 2.216 4.015 1.00 96.81 87 ASP A O 1
ATOM 731 N N . VAL A 1 88 ? -7.568 1.134 2.292 1.00 97.56 88 VAL A N 1
ATOM 732 C CA . VAL A 1 88 ? -6.363 1.007 1.468 1.00 97.56 88 VAL A CA 1
ATOM 733 C C . VAL A 1 88 ? -6.601 1.703 0.137 1.00 97.56 88 VAL A C 1
ATOM 735 O O . VAL A 1 88 ? -7.472 1.303 -0.634 1.00 97.56 88 VAL A O 1
ATOM 738 N N . ILE A 1 89 ? -5.799 2.720 -0.163 1.00 97.56 89 ILE A N 1
ATOM 739 C CA . ILE A 1 89 ? -5.830 3.426 -1.444 1.00 97.56 89 ILE A CA 1
ATOM 740 C C . ILE A 1 89 ? -4.508 3.181 -2.155 1.00 97.56 89 ILE A C 1
ATOM 742 O O . ILE A 1 89 ? -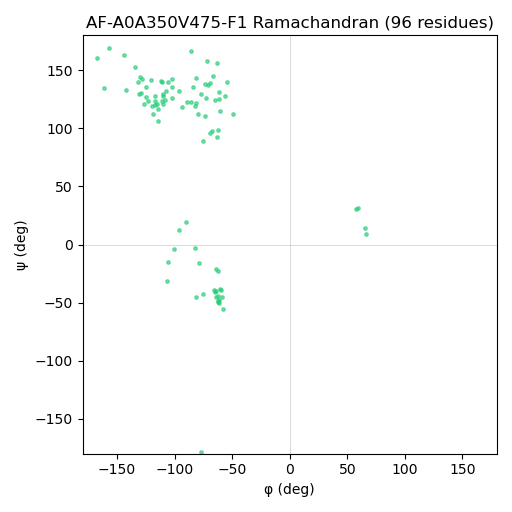3.449 3.542 -1.647 1.00 97.56 89 ILE A O 1
ATOM 746 N N . MET A 1 90 ? -4.571 2.599 -3.348 1.00 97.50 90 MET A N 1
ATOM 747 C CA . MET A 1 90 ? -3.416 2.402 -4.216 1.00 97.50 90 MET A CA 1
ATOM 748 C C . MET A 1 90 ? -3.543 3.296 -5.441 1.00 97.50 90 MET A C 1
ATOM 750 O O . MET A 1 90 ? -4.518 3.215 -6.183 1.00 97.50 90 MET A O 1
ATOM 754 N N . THR A 1 91 ? -2.546 4.141 -5.665 1.00 96.94 91 THR A N 1
ATOM 755 C CA . THR A 1 91 ? -2.475 5.024 -6.827 1.00 96.94 91 THR A CA 1
ATOM 756 C C . THR A 1 91 ? -1.264 4.645 -7.662 1.00 96.94 91 THR A C 1
ATOM 758 O O . THR A 1 91 ? -0.146 4.695 -7.160 1.00 96.94 91 THR A O 1
ATOM 761 N N . MET A 1 92 ? -1.475 4.271 -8.920 1.00 94.81 92 MET A N 1
ATOM 762 C CA . MET A 1 92 ? -0.422 3.909 -9.866 1.00 94.81 92 MET A CA 1
ATOM 763 C C . MET A 1 92 ? -0.273 5.004 -10.913 1.00 94.81 92 MET A C 1
ATOM 765 O O . MET A 1 92 ? -1.238 5.354 -11.595 1.00 94.81 92 MET A O 1
ATOM 769 N N . ASN A 1 93 ? 0.938 5.529 -11.044 1.00 93.69 93 ASN A N 1
ATOM 770 C CA . ASN A 1 93 ? 1.288 6.524 -12.042 1.00 93.69 93 ASN A CA 1
ATOM 771 C C . ASN A 1 93 ? 2.345 5.923 -12.971 1.00 93.69 93 ASN A C 1
ATOM 773 O O . ASN A 1 93 ? 3.399 5.497 -12.481 1.00 93.69 93 ASN A O 1
ATOM 777 N N . PRO A 1 94 ? 2.096 5.891 -14.284 1.00 92.19 94 PRO A N 1
ATOM 778 C CA . PRO A 1 94 ? 3.141 5.533 -15.222 1.00 92.19 94 PRO A CA 1
ATOM 779 C C . PRO A 1 94 ? 4.216 6.612 -15.198 1.00 92.19 94 PRO A C 1
ATOM 781 O O . PRO A 1 94 ? 3.931 7.799 -15.014 1.00 92.19 94 PRO A O 1
ATOM 784 N N . GLN A 1 95 ? 5.457 6.188 -15.362 1.00 88.31 95 GLN A N 1
ATOM 785 C CA . GLN A 1 95 ? 6.594 7.080 -15.483 1.00 88.31 95 GLN A CA 1
ATOM 786 C C . GLN A 1 95 ? 6.872 7.284 -16.968 1.00 88.31 95 GLN A C 1
ATOM 788 O O . GLN A 1 95 ? 6.914 6.318 -17.728 1.00 88.31 95 GLN A O 1
ATOM 793 N N . LEU A 1 96 ? 7.042 8.540 -17.383 1.00 76.75 96 LEU A N 1
ATOM 794 C CA . LEU A 1 96 ? 7.550 8.830 -18.719 1.00 76.75 96 LEU A CA 1
ATOM 795 C C . LEU A 1 96 ? 8.982 8.297 -18.793 1.00 76.75 96 LEU A C 1
ATOM 797 O O . LEU A 1 96 ? 9.807 8.626 -17.941 1.00 76.75 96 LEU A O 1
ATOM 801 N N . GLU A 1 97 ? 9.251 7.442 -19.774 1.00 62.97 97 GLU A N 1
ATOM 802 C CA . GLU A 1 97 ? 10.607 6.972 -20.036 1.00 62.97 97 GLU A CA 1
ATOM 803 C C . GLU A 1 97 ? 11.406 8.122 -20.665 1.00 62.97 97 GLU A C 1
ATOM 805 O O . GLU A 1 97 ? 10.936 8.756 -21.612 1.00 62.97 97 GLU A O 1
ATOM 810 N N . SER A 1 98 ? 12.555 8.442 -20.060 1.00 52.03 98 SER A N 1
ATOM 811 C CA . SER A 1 98 ? 13.468 9.512 -20.487 1.00 52.03 98 SER A CA 1
ATOM 812 C C . SER A 1 98 ? 14.214 9.186 -21.773 1.00 52.03 98 SER A C 1
ATOM 814 O O . SER A 1 98 ? 14.622 8.012 -21.926 1.00 52.03 98 SER A O 1
#

Secondary structure (DSSP, 8-state):
----------PPPEEEEEEEE-SS-HHHHHHHHHHHHHHHH-PEEEEEEE-TT--EEEEEEEE-TT--EEEEEEEEEE-SSSTTEEEEEEEEEEPPP-

Nearest PDB structures (foldseek):
  6exp-assembly1_B  TM=5.482E-01  e=3.154E-03  Sulfolobus islandicus rudivirus 3
  3lyd-assembly1_A  TM=5.969E-01  e=7.655E-03  Jonesia denitrificans DSM 20603
  3rd6-assembly2_B-2  TM=3.112E-01  e=1.223E-01  Mesorhizobium loti
  3f1t-assembly1_C  TM=3.013E-01  e=1.527E-01  Pseudomonas aeruginosa
  6y2p-assembly1_A  TM=4.540E-01  e=2.184E+00  Escherichia coli K-12

Mean predicted aligned error: 6.95 Å

pLDDT: mean 87.59, std 16.85, range [36.81, 98.31]

Solvent-accessible surface area (backbone atoms only — not comparable to full-atom values): 5752 Å² total; per-residue (Å²): 134,87,76,79,79,78,75,80,75,73,72,70,71,44,77,48,79,47,81,43,81,46,92,60,55,58,67,60,47,48,51,55,54,51,49,48,44,33,71,75,70,64,35,45,76,76,47,77,47,74,48,97,85,55,36,40,37,39,31,31,40,44,61,52,99,84,64,50,44,35,38,36,41,38,38,34,27,64,42,92,86,44,89,51,29,31,38,37,40,39,39,38,39,63,50,84,83,130

Sequence (98 aa):
MLHSGEVYVNPQKLKYEYKVESDLSVEKFSDVFCTRLITKHKWEKTGLEVSADETYTSRFKFKDENAHSWECEVRIQKDKTTPRQMDVIMTMNPQLES